Protein AF-A0A7S3FIP2-F1 (afdb_monomer)

Nearest PDB structures (foldseek):
  8gwr-assembly1_A  TM=8.593E-01  e=3.716E-02  Homo sapiens
  5u0k-assembly3_E  TM=8.088E-01  e=5.951E-02  Homo sapiens
  6r87-assembly1_R  TM=6.944E-01  e=3.280E-01  Saccharomyces cerevisiae
  8szl-assembly1_D  TM=7.279E-01  e=3.689E-01  Homo sapiens
  5h2a-assembly3_B  TM=5.276E-01  e=7.476E-01  Kluyveromyces lactis NRRL Y-1140

Sequence (120 aa):
LACEQVVRALLRAGADTRMRSSTWRSTVRGSDSGQTAAHWAAASGNTEALEVLLEADPYGLMLQDERQLTLSTVAANAGHGWLDNAMQRLRDEPVVCVRIERQLTLQKPIVVATEEEPHE

Secondary structure (DSSP, 8-state):
--HHHHHHHHHHTT--SSPBP--S-S-S-PPP---BHHHHHHHTT-HHHHHHHHHH-GGGGG-B-TTS-BHHHHHHHTT-THHHHHHHHHHHS---------------------------

Solvent-accessible surface area (backbone atoms only — not comparable to full-atom values): 7514 Å² total; per-residue (Å²): 130,62,66,44,60,56,55,54,52,43,47,75,73,65,55,70,69,78,51,53,43,80,69,67,80,96,76,62,102,60,83,58,47,34,40,27,61,52,35,53,22,32,43,69,62,38,58,59,50,30,51,57,48,37,74,76,38,62,68,61,64,75,42,56,27,66,76,67,42,35,33,43,56,43,7,40,75,59,71,35,52,65,52,46,53,51,52,49,49,63,70,69,48,87,82,74,91,75,88,85,85,83,90,80,88,84,84,78,85,81,80,77,79,76,80,79,78,87,80,132

Foldseek 3Di:
DPPLVVLVVCVVVVDDQQQFDQPDDDDDPDPGFRDGPLLVCLLVVPPSNNVSSCVSPVCLQVDHTPVRDGSCNSNVVSVNNVVVVVVVCVVVPDDDDDDDDDDDDDDDDDPDPDPDDDDD

Organism: NCBI:txid156174

Structure (mmCIF, N/CA/C/O backbone):
data_AF-A0A7S3FIP2-F1
#
_entry.id   AF-A0A7S3FIP2-F1
#
loop_
_atom_site.group_PDB
_atom_site.id
_atom_site.type_symbol
_atom_site.label_atom_id
_atom_site.label_alt_id
_atom_site.label_comp_id
_atom_site.label_asym_id
_atom_site.label_entity_id
_atom_site.label_seq_id
_atom_site.pdbx_PDB_ins_code
_atom_site.Cartn_x
_atom_site.Cartn_y
_atom_site.Cartn_z
_atom_site.occupancy
_atom_site.B_iso_or_equiv
_atom_site.auth_seq_id
_atom_site.auth_comp_id
_atom_site.auth_asym_id
_atom_site.auth_atom_id
_atom_site.pdbx_PDB_model_num
ATOM 1 N N . LEU A 1 1 ? -9.662 9.704 -15.950 1.00 54.75 1 LEU A N 1
ATOM 2 C CA . LEU A 1 1 ? -10.043 8.470 -15.227 1.00 54.75 1 LEU A CA 1
ATOM 3 C C . LEU A 1 1 ? -9.228 8.457 -13.949 1.00 54.75 1 LEU A C 1
ATOM 5 O O . LEU A 1 1 ? -8.010 8.524 -14.056 1.00 54.75 1 LEU A O 1
ATOM 9 N N . ALA A 1 2 ? -9.869 8.503 -12.781 1.00 80.25 2 ALA A N 1
ATOM 10 C CA . ALA A 1 2 ? -9.144 8.471 -11.510 1.00 80.25 2 ALA A CA 1
ATOM 11 C C . ALA A 1 2 ? -8.407 7.126 -11.377 1.00 80.25 2 ALA A C 1
ATOM 13 O O . ALA A 1 2 ? -8.973 6.092 -11.746 1.00 80.25 2 ALA A O 1
ATOM 14 N N . CYS A 1 3 ? -7.161 7.135 -10.888 1.00 82.06 3 CYS A N 1
ATOM 15 C CA . CYS A 1 3 ? -6.354 5.920 -10.694 1.00 82.06 3 CYS A CA 1
ATOM 16 C C . CYS A 1 3 ? -7.112 4.890 -9.842 1.00 82.06 3 CYS A C 1
ATOM 18 O O . CYS A 1 3 ? -7.144 3.704 -10.169 1.00 82.06 3 CYS A O 1
ATOM 20 N N . GLU A 1 4 ? -7.822 5.382 -8.828 1.00 89.56 4 GLU A N 1
ATOM 21 C CA . GLU A 1 4 ? -8.745 4.637 -7.974 1.00 89.56 4 GLU A CA 1
ATOM 22 C C . GLU A 1 4 ? -9.702 3.715 -8.757 1.00 89.56 4 GLU A C 1
ATOM 24 O O . GLU A 1 4 ? -9.822 2.525 -8.461 1.00 89.56 4 GLU A O 1
ATOM 29 N N . GLN A 1 5 ? -10.364 4.233 -9.798 1.00 90.31 5 GLN A N 1
ATOM 30 C CA . GLN A 1 5 ? -11.393 3.489 -10.535 1.00 90.31 5 GLN A CA 1
ATOM 31 C C . GLN A 1 5 ? -10.804 2.299 -11.293 1.00 90.31 5 GLN A C 1
ATOM 33 O O . GLN A 1 5 ? -11.433 1.244 -11.379 1.00 90.31 5 GLN A O 1
ATOM 38 N N . VAL A 1 6 ? -9.586 2.455 -11.814 1.00 90.75 6 VAL A N 1
ATOM 39 C CA . VAL A 1 6 ? -8.873 1.383 -12.516 1.00 90.75 6 VAL A CA 1
ATOM 40 C C . VAL A 1 6 ? -8.457 0.295 -11.530 1.00 90.75 6 VAL A C 1
ATOM 42 O O . VAL A 1 6 ? -8.705 -0.882 -11.788 1.00 90.75 6 VAL A O 1
ATOM 45 N N . VAL A 1 7 ? -7.898 0.673 -10.376 1.00 92.50 7 VAL A N 1
ATOM 46 C CA . VAL A 1 7 ? -7.509 -0.286 -9.330 1.00 92.50 7 VAL A CA 1
ATOM 47 C C . VAL A 1 7 ? -8.733 -1.061 -8.834 1.00 92.50 7 VAL A C 1
ATOM 49 O O . VAL A 1 7 ? -8.705 -2.290 -8.794 1.00 92.50 7 VAL A O 1
ATOM 52 N N . ARG A 1 8 ? -9.856 -0.381 -8.559 1.00 93.75 8 ARG A N 1
ATOM 53 C CA . ARG A 1 8 ? -11.112 -1.045 -8.166 1.00 93.75 8 ARG A CA 1
ATOM 54 C C . ARG A 1 8 ? -11.628 -2.004 -9.239 1.00 93.75 8 ARG A C 1
ATOM 56 O O . ARG A 1 8 ? -12.115 -3.083 -8.903 1.00 93.75 8 ARG A O 1
ATOM 63 N N . ALA A 1 9 ? -11.536 -1.635 -10.516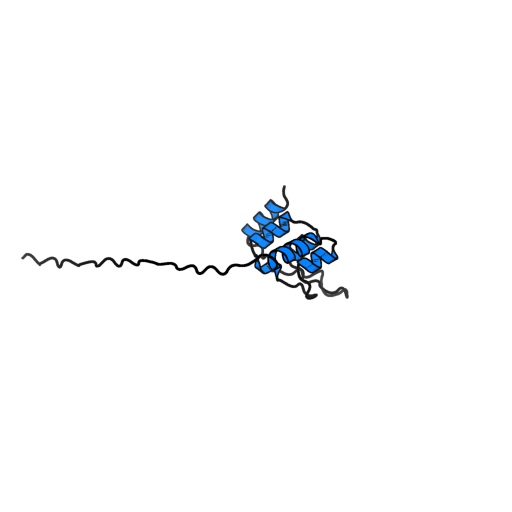 1.00 93.88 9 ALA A N 1
ATOM 64 C CA . ALA A 1 9 ? -11.952 -2.508 -11.611 1.00 93.88 9 ALA A CA 1
ATOM 65 C C . ALA A 1 9 ? -11.093 -3.782 -11.687 1.00 93.88 9 ALA A C 1
ATOM 67 O O . ALA A 1 9 ? -11.641 -4.872 -11.836 1.00 93.88 9 ALA A O 1
ATOM 68 N N . LEU A 1 10 ? -9.772 -3.663 -11.516 1.00 92.75 10 LEU A N 1
ATOM 69 C CA . LEU A 1 10 ? -8.853 -4.807 -11.510 1.00 92.75 10 LEU A CA 1
ATOM 70 C C . LEU A 1 10 ? -9.104 -5.745 -10.323 1.00 92.75 10 LEU A C 1
ATOM 72 O O . LEU A 1 10 ? -9.150 -6.960 -10.502 1.00 92.75 10 LEU A O 1
ATOM 76 N N . LEU A 1 11 ? -9.339 -5.198 -9.129 1.00 92.56 11 LEU A N 1
ATOM 77 C CA . LEU A 1 11 ? -9.668 -6.001 -7.948 1.00 92.56 11 LEU A CA 1
ATOM 78 C C . LEU A 1 11 ? -10.988 -6.761 -8.126 1.00 92.56 11 LEU A C 1
ATOM 80 O O . LEU A 1 11 ? -11.066 -7.945 -7.811 1.00 92.56 11 LEU A O 1
ATOM 84 N N . ARG A 1 12 ? -12.010 -6.126 -8.718 1.00 93.25 12 ARG A N 1
ATOM 85 C CA . ARG A 1 12 ? -13.276 -6.799 -9.068 1.00 93.25 12 ARG A CA 1
ATOM 86 C C . ARG A 1 12 ? -13.096 -7.913 -10.099 1.00 93.25 12 ARG A C 1
ATOM 88 O O . ARG A 1 12 ? -13.869 -8.864 -10.089 1.00 93.25 12 ARG A O 1
ATOM 95 N N . ALA A 1 13 ? -12.093 -7.805 -10.966 1.00 94.94 13 ALA A N 1
ATOM 96 C CA . ALA A 1 13 ? -11.736 -8.848 -11.922 1.00 94.94 13 ALA A CA 1
ATOM 97 C C . ALA A 1 13 ? -10.930 -10.005 -11.293 1.00 94.94 13 ALA A C 1
ATOM 99 O O . ALA A 1 13 ? -10.607 -10.961 -11.994 1.00 94.94 13 ALA A O 1
ATOM 100 N N . GLY A 1 14 ? -10.621 -9.944 -9.991 1.00 91.69 14 GLY A N 1
ATOM 101 C CA . GLY A 1 14 ? -9.892 -10.988 -9.269 1.00 91.69 14 GLY A CA 1
ATOM 102 C C . GLY A 1 14 ? -8.373 -10.809 -9.259 1.00 91.69 14 GLY A C 1
ATOM 103 O O . GLY A 1 14 ? -7.655 -11.790 -9.083 1.00 91.69 14 GLY A O 1
ATOM 104 N N . ALA A 1 15 ? -7.865 -9.589 -9.463 1.00 92.19 15 ALA A N 1
ATOM 105 C CA . ALA A 1 15 ? -6.440 -9.312 -9.300 1.00 92.19 15 ALA A CA 1
ATOM 106 C C . ALA A 1 15 ? -5.984 -9.568 -7.850 1.00 92.19 15 ALA A C 1
ATOM 108 O O . ALA A 1 15 ? -6.605 -9.084 -6.904 1.00 92.19 15 ALA A O 1
ATOM 109 N N . ASP A 1 16 ? -4.882 -10.302 -7.685 1.00 90.75 16 ASP A N 1
ATOM 110 C CA . ASP A 1 16 ? -4.302 -10.617 -6.375 1.00 90.75 16 ASP A CA 1
ATOM 111 C C . ASP A 1 16 ? -3.442 -9.451 -5.855 1.00 90.75 16 ASP A C 1
ATOM 113 O O . ASP A 1 16 ? -2.473 -9.033 -6.492 1.00 90.75 16 ASP A O 1
ATOM 117 N N . THR A 1 17 ? -3.787 -8.933 -4.674 1.00 89.81 17 THR A N 1
ATOM 118 C CA . THR A 1 17 ? -3.086 -7.832 -3.993 1.00 89.81 17 THR A CA 1
ATOM 119 C C . THR A 1 17 ? -1.749 -8.247 -3.387 1.00 89.81 17 THR A C 1
ATOM 121 O O . THR A 1 17 ? -0.868 -7.402 -3.199 1.00 89.81 17 THR A O 1
ATOM 124 N N . ARG A 1 18 ? -1.580 -9.534 -3.064 1.00 89.88 18 ARG A N 1
ATOM 125 C CA . ARG A 1 18 ? -0.391 -10.068 -2.384 1.00 89.88 18 ARG A CA 1
ATOM 126 C C . ARG A 1 18 ? 0.691 -10.536 -3.343 1.00 89.88 18 ARG A C 1
ATOM 128 O O . ARG A 1 18 ? 1.799 -10.844 -2.901 1.00 89.88 18 ARG A O 1
ATOM 135 N N . MET A 1 19 ? 0.393 -10.582 -4.638 1.00 89.69 19 MET A N 1
ATOM 136 C CA . MET A 1 19 ? 1.354 -11.003 -5.644 1.00 89.69 19 MET A CA 1
ATOM 137 C C . MET A 1 19 ? 2.577 -10.079 -5.638 1.00 89.69 19 MET A C 1
ATOM 139 O O . MET A 1 19 ? 2.464 -8.850 -5.666 1.00 89.69 19 MET A O 1
ATOM 143 N N . ARG A 1 20 ? 3.763 -10.688 -5.581 1.00 87.50 20 ARG A N 1
ATOM 144 C CA . ARG A 1 20 ? 5.039 -9.975 -5.604 1.00 87.50 20 ARG A CA 1
ATOM 145 C C . ARG A 1 20 ? 5.523 -9.824 -7.035 1.00 87.50 20 ARG A C 1
ATOM 147 O O . ARG A 1 20 ? 5.451 -10.755 -7.834 1.00 87.50 20 ARG A O 1
ATOM 154 N N . SER A 1 21 ? 6.031 -8.640 -7.347 1.00 83.50 21 SER A N 1
ATOM 155 C CA . SER A 1 21 ? 6.717 -8.399 -8.607 1.00 83.50 21 SER A CA 1
ATOM 156 C C . SER A 1 21 ? 7.997 -9.229 -8.667 1.00 83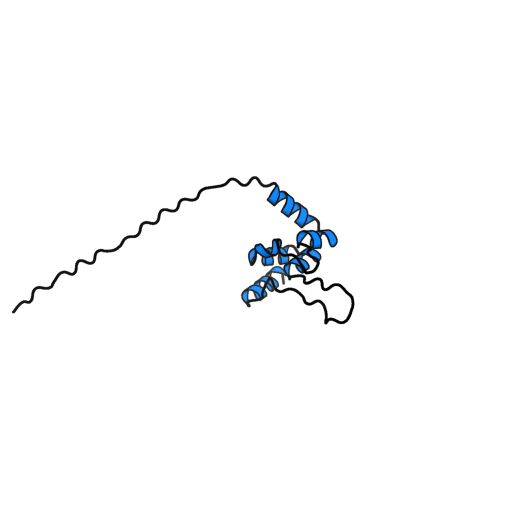.50 21 SER A C 1
ATOM 158 O O . SER A 1 21 ? 8.838 -9.163 -7.776 1.00 83.50 21 SER A O 1
ATOM 160 N N . SER A 1 22 ? 8.154 -9.993 -9.744 1.00 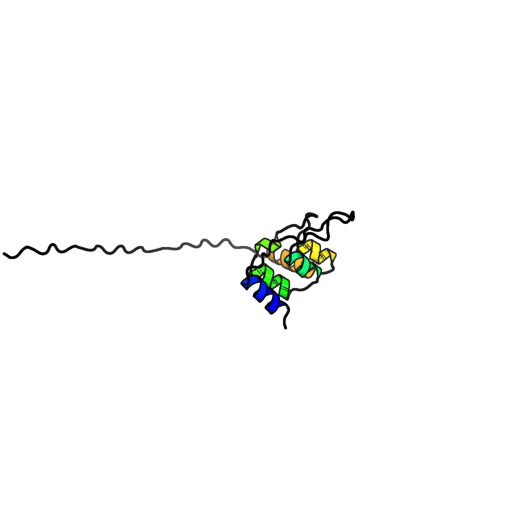71.44 22 SER A N 1
ATOM 161 C CA . SER A 1 22 ? 9.448 -10.524 -10.158 1.00 71.44 22 SER A CA 1
ATOM 162 C C . SER A 1 22 ? 10.107 -9.459 -11.032 1.00 71.44 22 SER A C 1
ATOM 164 O O . SER A 1 22 ? 9.789 -9.338 -12.221 1.00 71.44 22 SER A O 1
ATOM 166 N N . THR A 1 23 ? 10.949 -8.608 -10.456 1.00 56.66 23 THR A N 1
ATOM 167 C CA . THR A 1 23 ? 11.607 -7.536 -11.208 1.00 56.66 23 THR A CA 1
ATOM 168 C C . THR A 1 23 ? 12.657 -8.116 -12.161 1.00 56.66 23 THR A C 1
ATOM 170 O O . THR A 1 23 ? 13.812 -8.269 -11.813 1.00 56.66 23 THR A O 1
ATOM 173 N N . TRP A 1 24 ? 12.242 -8.400 -13.401 1.00 46.56 24 TRP A N 1
ATOM 174 C CA . TRP A 1 24 ? 13.095 -8.585 -14.584 1.00 46.56 24 TRP A CA 1
ATOM 175 C C . TRP A 1 24 ? 14.123 -9.737 -14.526 1.00 46.56 24 TRP A C 1
ATOM 177 O O . TRP A 1 24 ? 15.316 -9.529 -14.343 1.00 46.56 24 TRP A O 1
ATOM 187 N N . ARG A 1 25 ? 13.659 -10.966 -14.799 1.00 42.91 25 ARG A N 1
ATOM 188 C CA . ARG A 1 25 ? 14.438 -12.105 -15.339 1.00 42.91 25 ARG A CA 1
ATOM 189 C C . ARG A 1 25 ? 15.914 -12.172 -14.881 1.00 42.91 25 ARG A C 1
ATOM 191 O O . ARG A 1 25 ? 16.796 -11.887 -15.676 1.00 42.91 25 ARG A O 1
ATOM 198 N N . SER A 1 26 ? 16.165 -12.621 -13.649 1.00 50.69 26 SER A N 1
A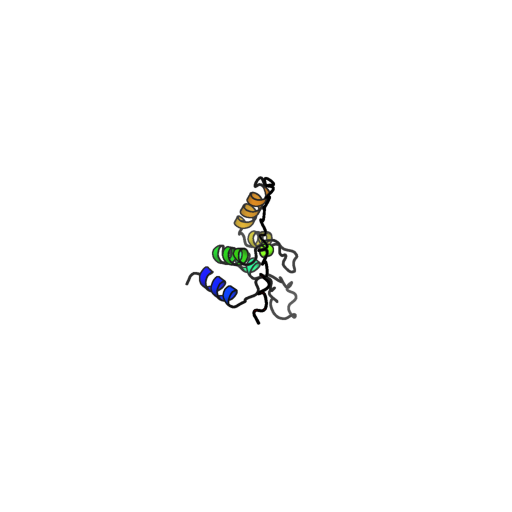TOM 199 C CA . SER A 1 26 ? 17.279 -13.484 -13.179 1.00 50.69 26 SER A CA 1
ATOM 200 C C . SER A 1 26 ? 18.758 -13.201 -13.560 1.00 50.69 26 SER A C 1
ATOM 202 O O . SER A 1 26 ? 19.622 -13.931 -13.076 1.00 50.69 26 SER A O 1
ATOM 204 N N . THR A 1 27 ? 19.123 -12.230 -14.404 1.00 45.62 27 THR A N 1
ATOM 205 C CA . THR A 1 27 ? 20.484 -12.165 -14.993 1.00 45.62 27 THR A CA 1
ATOM 206 C C . THR A 1 27 ? 21.243 -10.856 -14.796 1.00 45.62 27 THR A C 1
ATOM 208 O O . THR A 1 27 ? 22.380 -10.749 -15.248 1.00 45.62 27 THR A O 1
ATOM 211 N N . VAL A 1 28 ? 20.695 -9.877 -14.079 1.00 48.50 28 VAL A N 1
ATOM 212 C CA . VAL A 1 28 ? 21.475 -8.727 -13.598 1.00 48.50 28 VAL A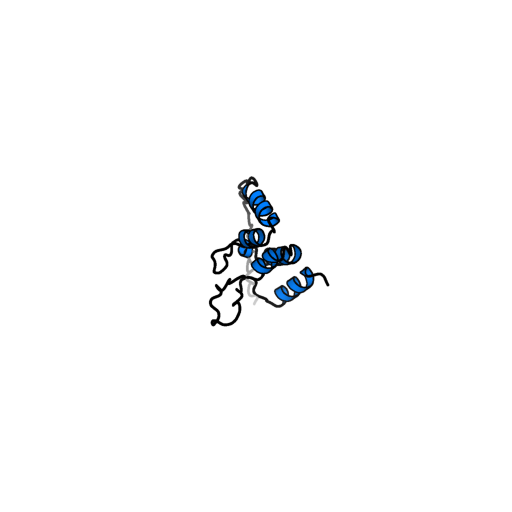 CA 1
ATOM 213 C C . VAL A 1 28 ? 21.528 -8.838 -12.084 1.00 48.50 28 VAL A C 1
ATOM 215 O O . VAL A 1 28 ? 20.500 -9.061 -11.462 1.00 48.50 28 VAL A O 1
ATOM 218 N N . ARG A 1 29 ? 22.716 -8.708 -11.482 1.00 47.69 29 ARG A N 1
ATOM 219 C CA . ARG A 1 29 ? 22.932 -8.617 -10.024 1.00 47.69 29 ARG A CA 1
ATOM 220 C C . ARG A 1 29 ? 22.303 -7.332 -9.441 1.00 47.69 29 ARG A C 1
ATOM 222 O O . ARG A 1 29 ? 22.996 -6.530 -8.826 1.00 47.69 29 ARG A O 1
ATOM 229 N N . GLY A 1 30 ? 21.019 -7.096 -9.683 1.00 52.47 30 GLY A N 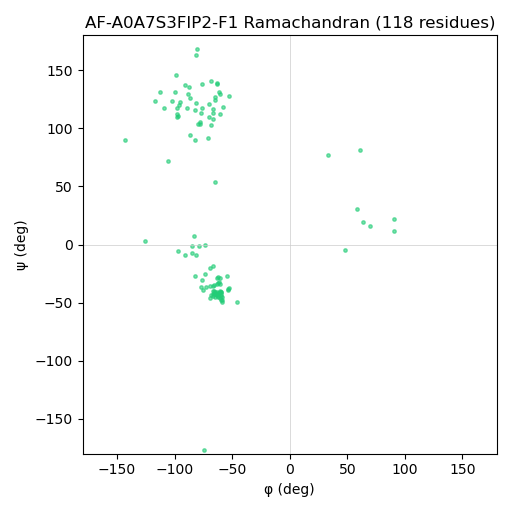1
ATOM 230 C CA . GLY A 1 30 ? 20.178 -6.184 -8.923 1.00 52.47 30 GLY A CA 1
ATOM 231 C C . GLY A 1 30 ? 19.378 -7.040 -7.953 1.00 52.47 30 GLY A C 1
ATOM 232 O O . GLY A 1 30 ? 18.864 -8.079 -8.348 1.00 52.47 30 GLY A O 1
ATOM 233 N N . SER A 1 31 ? 19.339 -6.667 -6.679 1.00 56.69 31 SER A N 1
ATOM 234 C CA . SER A 1 31 ? 18.504 -7.357 -5.695 1.00 56.69 31 SER A CA 1
ATOM 235 C C . SER A 1 31 ? 17.049 -7.298 -6.154 1.00 56.69 31 SER A C 1
ATOM 237 O O . SER A 1 31 ? 16.512 -6.191 -6.262 1.00 56.69 31 SER A O 1
ATOM 239 N N . ASP A 1 32 ? 16.432 -8.451 -6.410 1.00 67.19 32 ASP A N 1
ATOM 240 C CA . ASP A 1 32 ? 14.988 -8.531 -6.606 1.00 67.19 32 ASP A CA 1
ATOM 241 C C . ASP A 1 32 ? 14.298 -7.864 -5.409 1.00 67.19 32 ASP A C 1
ATOM 243 O O . ASP A 1 32 ? 14.655 -8.096 -4.249 1.00 67.19 32 ASP A O 1
ATOM 247 N N . SER A 1 33 ? 13.393 -6.921 -5.686 1.00 77.88 33 SER A N 1
ATOM 248 C CA . SER A 1 33 ? 12.708 -6.205 -4.609 1.00 77.88 33 SER A CA 1
ATOM 249 C C . SER A 1 33 ? 11.532 -7.011 -4.071 1.00 77.88 33 SER A C 1
ATOM 251 O O . SER A 1 33 ? 11.187 -6.854 -2.906 1.00 77.88 33 SER A O 1
ATOM 253 N N . GLY A 1 34 ? 10.914 -7.881 -4.879 1.00 87.44 34 GLY A N 1
ATOM 254 C CA . GLY A 1 34 ? 9.759 -8.680 -4.466 1.00 87.44 34 GLY A CA 1
ATOM 255 C C . GLY A 1 34 ? 8.577 -7.831 -3.993 1.00 87.44 34 GLY A C 1
ATOM 256 O O . GLY A 1 34 ? 7.830 -8.234 -3.102 1.00 87.44 34 GLY A O 1
ATOM 257 N N . GLN A 1 35 ? 8.425 -6.623 -4.536 1.00 91.25 35 GLN A N 1
ATOM 258 C CA . GLN A 1 35 ? 7.435 -5.654 -4.071 1.00 91.25 35 GLN A CA 1
ATOM 259 C C . GLN A 1 35 ? 6.022 -6.012 -4.531 1.00 91.25 35 GLN A C 1
ATOM 261 O O . GLN A 1 35 ? 5.823 -6.393 -5.686 1.00 91.25 35 GLN A O 1
ATOM 266 N N . THR A 1 36 ? 5.039 -5.863 -3.642 1.00 93.19 36 THR A N 1
ATOM 267 C CA . THR A 1 36 ? 3.605 -5.985 -3.971 1.00 93.19 36 THR A CA 1
ATOM 268 C C . THR A 1 36 ? 3.064 -4.702 -4.604 1.00 93.19 36 THR A C 1
ATOM 270 O O . THR A 1 36 ? 3.707 -3.653 -4.542 1.00 93.19 36 THR A O 1
ATOM 273 N N . ALA A 1 37 ? 1.850 -4.742 -5.163 1.00 93.31 37 ALA A N 1
ATOM 274 C CA . ALA A 1 37 ? 1.187 -3.550 -5.709 1.00 93.31 37 ALA A CA 1
ATOM 275 C C . ALA A 1 37 ? 1.122 -2.389 -4.697 1.00 93.31 37 ALA A C 1
ATOM 277 O O . ALA A 1 37 ? 1.328 -1.230 -5.055 1.00 93.31 37 ALA A O 1
ATOM 278 N N . ALA A 1 38 ? 0.910 -2.707 -3.419 1.00 94.19 38 ALA A N 1
ATOM 279 C CA . ALA A 1 38 ? 0.829 -1.721 -2.351 1.00 94.19 38 ALA A CA 1
ATOM 280 C C . ALA A 1 38 ? 2.196 -1.053 -2.066 1.00 94.19 38 ALA A C 1
ATOM 282 O O . ALA A 1 38 ? 2.249 0.156 -1.849 1.00 94.19 38 ALA A O 1
ATOM 283 N N . HIS A 1 39 ? 3.312 -1.791 -2.166 1.00 93.69 39 HIS A N 1
ATOM 284 C CA . HIS A 1 39 ? 4.660 -1.205 -2.081 1.00 93.69 39 HIS A CA 1
ATOM 285 C C . HIS A 1 39 ? 4.913 -0.198 -3.208 1.00 93.69 39 HIS A C 1
ATOM 287 O O . HIS A 1 39 ? 5.448 0.878 -2.955 1.00 93.69 39 HIS A O 1
ATOM 293 N N . TRP A 1 40 ? 4.494 -0.517 -4.436 1.00 93.06 40 TRP A N 1
ATOM 294 C CA . TRP A 1 40 ? 4.631 0.388 -5.580 1.00 93.06 40 TRP A CA 1
ATOM 295 C C . TRP A 1 40 ? 3.770 1.646 -5.430 1.00 93.06 40 TRP A C 1
ATOM 297 O O . TRP A 1 40 ? 4.251 2.752 -5.681 1.00 93.06 40 TRP A O 1
ATOM 307 N N . ALA A 1 41 ? 2.528 1.502 -4.957 1.00 94.19 41 ALA A N 1
ATOM 308 C CA . ALA A 1 41 ? 1.667 2.642 -4.654 1.00 94.19 41 ALA A CA 1
ATOM 309 C C . ALA A 1 41 ? 2.320 3.566 -3.609 1.00 94.19 41 ALA A C 1
ATOM 311 O O . ALA A 1 41 ? 2.416 4.773 -3.831 1.00 94.19 41 ALA A O 1
ATOM 312 N N . ALA A 1 42 ? 2.878 2.992 -2.541 1.00 94.19 42 ALA A N 1
ATOM 313 C CA . ALA A 1 42 ? 3.576 3.724 -1.487 1.00 94.19 42 ALA A CA 1
ATOM 314 C C . ALA A 1 42 ? 4.855 4.423 -1.977 1.00 94.19 42 ALA A C 1
ATOM 316 O O . ALA A 1 42 ? 5.063 5.601 -1.691 1.00 94.19 42 ALA A O 1
ATOM 317 N N . ALA A 1 43 ? 5.681 3.721 -2.761 1.00 93.06 43 ALA A N 1
ATOM 318 C CA . ALA A 1 43 ? 6.900 4.261 -3.364 1.00 93.06 43 ALA A CA 1
ATOM 319 C C . ALA A 1 43 ? 6.616 5.425 -4.326 1.00 93.06 43 ALA A C 1
ATOM 321 O O . ALA A 1 43 ? 7.433 6.327 -4.453 1.00 93.06 43 ALA A O 1
ATOM 322 N N . SER A 1 44 ? 5.466 5.398 -5.005 1.00 91.88 44 SER A N 1
ATOM 323 C CA . SER A 1 44 ? 5.032 6.463 -5.919 1.00 91.88 44 SER A CA 1
ATOM 324 C C . SER A 1 44 ? 4.306 7.625 -5.230 1.00 91.88 44 SER A C 1
ATOM 326 O O . SER A 1 44 ? 3.967 8.606 -5.890 1.00 91.88 44 SER A O 1
ATOM 328 N N . GLY A 1 45 ? 4.008 7.501 -3.932 1.00 91.94 45 GLY A N 1
ATOM 329 C CA . GLY A 1 45 ? 3.215 8.483 -3.193 1.00 91.94 45 GLY A CA 1
ATOM 330 C C . GLY A 1 45 ? 1.738 8.525 -3.601 1.00 91.94 45 GLY A C 1
ATOM 331 O O . GLY A 1 45 ? 1.046 9.485 -3.272 1.00 91.94 45 GLY A O 1
ATOM 332 N N . ASN A 1 46 ? 1.240 7.508 -4.310 1.00 93.31 46 ASN A N 1
ATOM 333 C CA . ASN A 1 46 ? -0.141 7.451 -4.776 1.00 93.31 46 ASN A CA 1
ATOM 334 C C . ASN A 1 46 ? -1.065 6.945 -3.660 1.00 93.31 46 ASN A C 1
ATOM 336 O O . ASN A 1 46 ? -1.285 5.740 -3.508 1.00 93.31 46 ASN A O 1
ATOM 340 N N . THR A 1 47 ? -1.585 7.885 -2.871 1.00 92.69 47 THR A N 1
ATOM 341 C CA . THR A 1 47 ? -2.449 7.599 -1.719 1.00 92.69 47 THR A CA 1
ATOM 342 C C . THR A 1 47 ? -3.769 6.965 -2.142 1.00 92.69 47 THR A C 1
ATOM 344 O O . THR A 1 47 ? -4.164 5.978 -1.537 1.00 92.69 47 THR A O 1
ATOM 347 N N . GLU A 1 48 ? -4.393 7.436 -3.228 1.00 93.44 48 GLU A N 1
ATOM 348 C CA . GLU A 1 48 ? -5.666 6.894 -3.732 1.00 93.44 48 GLU A CA 1
ATOM 349 C C . GLU A 1 48 ? -5.552 5.404 -4.074 1.00 93.44 48 GLU A C 1
ATOM 351 O O . GLU A 1 48 ? -6.379 4.587 -3.672 1.00 93.44 48 GLU A O 1
ATOM 356 N N . ALA A 1 49 ? -4.505 5.021 -4.811 1.00 93.62 49 ALA A N 1
ATOM 357 C CA . ALA A 1 49 ? -4.285 3.621 -5.157 1.00 93.62 49 ALA A CA 1
ATOM 358 C C . ALA A 1 49 ? -3.972 2.777 -3.915 1.00 93.62 49 ALA A C 1
ATOM 360 O O . ALA A 1 49 ? -4.447 1.646 -3.804 1.00 93.62 49 ALA A O 1
ATOM 361 N N . LEU A 1 50 ? -3.182 3.317 -2.984 1.00 93.62 50 LEU A N 1
ATOM 362 C CA . LEU A 1 50 ? -2.815 2.616 -1.760 1.00 93.62 50 LEU A CA 1
ATOM 363 C C . LEU A 1 50 ? -4.024 2.393 -0.840 1.00 93.62 50 LEU A C 1
ATOM 365 O O . LEU A 1 50 ? -4.189 1.289 -0.329 1.00 93.62 50 LEU A O 1
ATOM 369 N N . GLU A 1 51 ? -4.892 3.390 -0.680 1.00 92.81 51 GLU A N 1
ATOM 370 C CA . GLU A 1 51 ? -6.133 3.287 0.093 1.00 92.81 51 GLU A CA 1
ATOM 371 C C . GLU A 1 51 ? -7.036 2.184 -0.459 1.00 92.81 51 GLU A C 1
ATOM 373 O O . GLU A 1 51 ? -7.421 1.286 0.282 1.00 92.81 51 GLU A O 1
ATOM 378 N N . VAL A 1 52 ? -7.283 2.163 -1.772 1.00 94.94 52 VAL A N 1
ATOM 379 C CA . VAL A 1 52 ? -8.101 1.115 -2.408 1.00 94.94 52 VAL A CA 1
ATOM 380 C C . VAL A 1 52 ? -7.509 -0.282 -2.209 1.00 94.94 52 VAL A C 1
ATOM 382 O O . VAL A 1 52 ? -8.242 -1.245 -1.978 1.00 94.94 52 VAL A O 1
ATOM 385 N N . LEU A 1 53 ? -6.185 -0.415 -2.321 1.00 94.00 53 LEU A N 1
ATOM 386 C CA . LEU A 1 53 ? -5.507 -1.697 -2.127 1.00 94.00 53 LEU A CA 1
ATOM 387 C C . LEU A 1 53 ? -5.616 -2.176 -0.672 1.00 94.00 53 LEU A C 1
ATOM 389 O O . LEU A 1 53 ? -5.841 -3.363 -0.446 1.00 94.00 53 LEU A O 1
ATOM 393 N N . LEU A 1 54 ?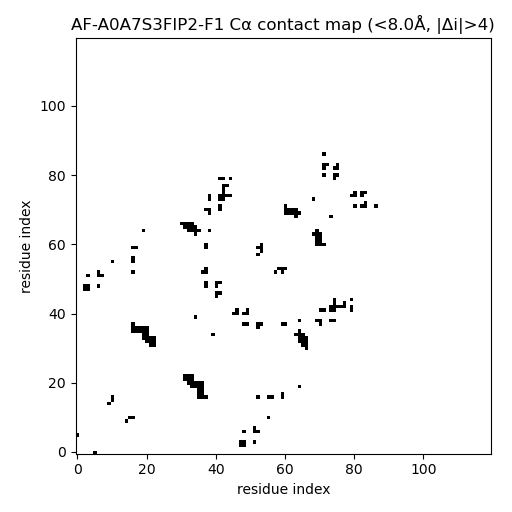 -5.496 -1.268 0.299 1.00 91.94 54 LEU A N 1
ATOM 394 C CA . LEU A 1 54 ? -5.611 -1.582 1.726 1.00 91.94 54 LEU A CA 1
ATOM 395 C C . LEU A 1 54 ? -7.062 -1.798 2.178 1.00 91.94 54 LEU A C 1
ATOM 397 O O . LEU A 1 54 ? -7.293 -2.607 3.071 1.00 91.94 54 LEU A O 1
ATOM 401 N N . GLU A 1 55 ? -8.041 -1.139 1.555 1.00 92.88 55 GLU A N 1
ATOM 402 C CA . GLU A 1 55 ? -9.469 -1.432 1.748 1.00 92.88 55 GLU A CA 1
ATOM 403 C C . GLU A 1 55 ? -9.795 -2.877 1.351 1.00 92.88 55 GLU A C 1
ATOM 405 O O . GLU A 1 55 ? -10.573 -3.551 2.026 1.00 92.88 55 GLU A O 1
ATOM 410 N N . ALA A 1 56 ? -9.205 -3.354 0.252 1.00 92.38 56 ALA A N 1
ATOM 411 C CA . ALA A 1 56 ? -9.407 -4.715 -0.230 1.00 92.38 56 ALA A CA 1
ATOM 412 C C . ALA A 1 56 ? -8.612 -5.755 0.574 1.00 92.38 56 ALA A C 1
ATOM 414 O O . ALA A 1 56 ? -9.105 -6.861 0.798 1.00 92.38 56 ALA A O 1
ATOM 415 N N . ASP A 1 57 ? -7.397 -5.414 1.011 1.00 91.44 57 ASP A N 1
ATOM 416 C CA . ASP A 1 57 ? -6.549 -6.291 1.818 1.00 91.44 57 ASP A CA 1
ATOM 417 C C . ASP A 1 57 ? -5.754 -5.514 2.887 1.00 91.44 57 ASP A C 1
ATOM 419 O O . ASP A 1 57 ? -4.602 -5.122 2.657 1.00 91.44 57 ASP A O 1
ATOM 423 N N . PRO A 1 58 ? -6.318 -5.348 4.099 1.00 89.38 58 PRO A N 1
ATOM 424 C CA . PRO A 1 58 ? -5.675 -4.597 5.179 1.00 89.38 58 PRO A CA 1
ATOM 425 C C . PRO A 1 58 ? -4.330 -5.182 5.623 1.00 89.38 58 PRO A C 1
ATOM 427 O O . PRO A 1 58 ? -3.434 -4.459 6.059 1.00 89.38 58 PRO A O 1
ATOM 430 N N . TYR A 1 59 ? -4.149 -6.500 5.487 1.00 87.50 59 TYR A N 1
ATOM 431 C CA . TYR A 1 59 ? -2.897 -7.170 5.847 1.00 87.50 59 TYR A CA 1
ATOM 432 C C . TYR A 1 59 ? -1.732 -6.768 4.938 1.00 87.50 59 TYR A C 1
ATOM 434 O O . TYR A 1 59 ? -0.577 -6.939 5.333 1.00 87.50 59 TYR A O 1
ATOM 442 N N . GLY A 1 60 ? -2.014 -6.214 3.752 1.00 87.31 60 GLY A N 1
ATOM 443 C CA . GLY A 1 60 ? -1.008 -5.687 2.834 1.00 87.31 60 GLY A CA 1
ATOM 444 C C . GLY A 1 60 ? -0.087 -4.650 3.481 1.00 87.31 60 GLY A C 1
ATOM 445 O O . GLY A 1 60 ? 1.080 -4.556 3.109 1.00 87.31 60 GLY A O 1
ATOM 446 N N . LEU A 1 61 ? -0.575 -3.945 4.508 1.00 88.69 61 LEU A N 1
ATOM 447 C CA . LEU A 1 61 ? 0.183 -2.961 5.280 1.00 88.69 61 LEU A CA 1
ATOM 448 C C . LEU A 1 61 ? 1.387 -3.569 6.019 1.00 88.69 61 LEU A C 1
ATOM 450 O O . LEU A 1 61 ? 2.404 -2.900 6.192 1.00 88.69 61 LEU A O 1
ATOM 454 N N . MET A 1 62 ? 1.269 -4.825 6.462 1.00 88.62 62 MET A N 1
ATOM 455 C CA . MET A 1 62 ? 2.278 -5.529 7.269 1.00 88.62 62 MET A CA 1
ATOM 456 C C . MET A 1 62 ? 3.201 -6.421 6.435 1.00 88.62 62 MET A C 1
ATOM 458 O O . MET A 1 62 ? 4.137 -7.013 6.972 1.00 88.62 62 MET A O 1
ATOM 462 N N . LEU A 1 63 ? 2.939 -6.557 5.133 1.00 90.81 63 LEU A N 1
ATOM 463 C CA . LEU A 1 63 ? 3.775 -7.371 4.265 1.00 90.81 63 LEU A CA 1
ATOM 464 C C . LEU A 1 63 ? 5.148 -6.730 4.099 1.00 90.81 63 LEU A C 1
ATOM 466 O O . LEU A 1 63 ? 5.281 -5.517 3.941 1.00 90.81 63 LEU A O 1
ATOM 470 N N . GLN A 1 64 ? 6.157 -7.589 4.086 1.00 91.25 64 GLN A N 1
ATOM 471 C CA . GLN A 1 64 ? 7.510 -7.223 3.712 1.00 91.25 64 GLN A CA 1
ATOM 472 C C . GLN A 1 64 ? 7.777 -7.623 2.265 1.00 91.25 64 GLN A C 1
ATOM 474 O O . GLN A 1 64 ? 7.268 -8.645 1.788 1.00 91.25 64 GLN A O 1
ATOM 479 N N . ASP A 1 65 ? 8.572 -6.818 1.575 1.00 90.25 65 ASP A N 1
ATOM 480 C CA . ASP A 1 65 ? 9.165 -7.166 0.290 1.00 90.25 65 ASP A CA 1
ATOM 481 C C . ASP A 1 65 ? 10.326 -8.179 0.479 1.00 90.25 65 ASP A C 1
ATOM 483 O O . ASP A 1 65 ? 10.579 -8.670 1.585 1.00 90.25 65 ASP A O 1
ATOM 487 N N . GLU A 1 66 ? 11.032 -8.563 -0.585 1.00 87.44 66 GLU A N 1
ATOM 488 C CA . GLU A 1 66 ? 12.142 -9.532 -0.482 1.00 87.44 66 GLU A CA 1
ATOM 489 C C . GLU A 1 66 ? 13.367 -8.978 0.252 1.00 87.44 66 GLU A C 1
ATOM 491 O O . GLU A 1 66 ? 14.152 -9.738 0.823 1.00 87.44 66 GLU A O 1
ATOM 496 N N . ARG A 1 67 ? 13.483 -7.652 0.334 1.00 86.62 67 ARG A N 1
ATOM 497 C CA . ARG A 1 67 ? 14.509 -6.948 1.109 1.00 86.62 67 ARG A CA 1
ATOM 498 C C . ARG A 1 67 ? 14.125 -6.816 2.585 1.00 86.62 67 ARG A C 1
ATOM 500 O O . ARG A 1 67 ? 14.840 -6.145 3.327 1.00 86.62 67 ARG A O 1
ATOM 507 N N . GLN A 1 68 ? 13.029 -7.451 3.013 1.00 90.06 68 GLN A N 1
ATOM 508 C CA . GLN A 1 68 ? 12.450 -7.345 4.356 1.00 90.06 68 GLN A CA 1
ATOM 509 C C . GLN A 1 68 ? 11.958 -5.930 4.699 1.00 90.06 68 GLN A C 1
ATOM 511 O O . GLN A 1 68 ? 11.784 -5.590 5.872 1.00 90.06 68 GLN A O 1
ATOM 516 N N . LEU A 1 69 ? 11.726 -5.094 3.685 1.00 90.88 69 LEU A N 1
ATOM 517 C CA . LEU A 1 69 ? 11.230 -3.740 3.873 1.00 90.88 69 LEU A CA 1
ATOM 518 C C . LEU A 1 69 ? 9.711 -3.748 3.908 1.00 90.88 69 LEU A C 1
ATOM 520 O O . LEU A 1 69 ? 9.062 -4.392 3.089 1.00 90.88 69 LEU A O 1
ATOM 524 N N . THR A 1 70 ? 9.149 -3.020 4.866 1.00 92.25 70 THR A N 1
ATOM 525 C CA . THR A 1 70 ? 7.708 -2.793 4.938 1.00 92.25 70 THR A CA 1
ATOM 526 C C . THR A 1 70 ? 7.300 -1.670 3.996 1.00 92.25 70 THR A C 1
ATOM 528 O O . THR A 1 70 ? 8.101 -0.813 3.606 1.00 92.25 70 THR A O 1
ATOM 531 N N . LEU A 1 71 ? 6.004 -1.610 3.721 1.00 91.88 71 LEU A N 1
ATOM 532 C CA . LEU A 1 71 ? 5.388 -0.579 2.901 1.00 91.88 71 LEU A CA 1
ATOM 533 C C . LEU A 1 71 ? 5.712 0.851 3.383 1.00 91.88 71 LEU A C 1
ATOM 535 O O . LEU A 1 71 ? 6.004 1.723 2.564 1.00 91.88 71 LEU A O 1
ATOM 539 N N . SER A 1 72 ? 5.760 1.076 4.703 1.00 92.12 72 SER A N 1
ATOM 540 C CA . SER A 1 72 ? 6.109 2.381 5.284 1.00 92.12 72 SER A CA 1
ATOM 541 C C . SER A 1 72 ? 7.572 2.762 5.045 1.00 92.12 72 SER A C 1
ATOM 543 O O . SER A 1 72 ? 7.853 3.870 4.592 1.00 92.12 72 SER A 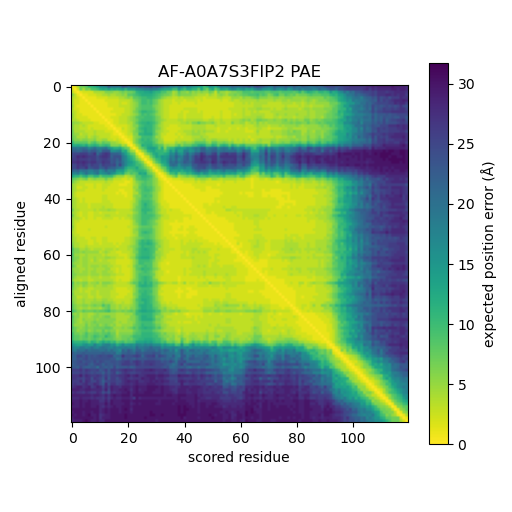O 1
ATOM 545 N N . THR A 1 73 ? 8.501 1.814 5.214 1.00 92.19 73 THR A N 1
ATOM 546 C CA . THR A 1 73 ? 9.929 2.054 4.956 1.00 92.19 73 THR A CA 1
ATOM 547 C C . THR A 1 73 ? 10.216 2.314 3.478 1.00 92.19 73 THR A C 1
ATOM 549 O O . THR A 1 73 ? 11.064 3.141 3.149 1.00 92.19 73 THR A O 1
ATOM 552 N N . VAL A 1 74 ? 9.492 1.655 2.568 1.00 92.81 74 VAL A N 1
ATOM 553 C CA . VAL A 1 74 ? 9.602 1.907 1.126 1.00 92.81 74 VAL A CA 1
ATOM 554 C C . VAL A 1 74 ? 9.103 3.311 0.778 1.00 92.81 74 VAL A C 1
ATOM 556 O O . VAL A 1 74 ? 9.791 4.023 0.048 1.00 92.81 74 VAL A O 1
ATOM 559 N N . ALA A 1 75 ? 7.968 3.737 1.341 1.00 94.69 75 ALA A N 1
ATOM 560 C CA . ALA A 1 75 ? 7.469 5.102 1.183 1.00 94.69 75 ALA A CA 1
ATOM 561 C C . ALA A 1 75 ? 8.482 6.131 1.710 1.00 94.69 75 ALA A C 1
ATOM 563 O O . ALA A 1 75 ? 8.838 7.068 1.000 1.00 94.69 75 ALA A O 1
ATOM 564 N N . ALA A 1 76 ? 9.018 5.922 2.915 1.00 94.06 76 ALA A N 1
ATOM 565 C CA . ALA A 1 76 ? 10.013 6.802 3.521 1.00 94.06 76 ALA A CA 1
ATOM 566 C C . ALA A 1 76 ? 11.294 6.912 2.674 1.00 94.06 76 ALA A C 1
ATOM 568 O O . ALA A 1 76 ? 11.765 8.020 2.423 1.00 94.06 76 ALA A O 1
ATOM 569 N N . ASN A 1 77 ? 11.809 5.789 2.157 1.00 92.31 77 ASN A N 1
ATOM 570 C CA . ASN A 1 77 ? 12.970 5.765 1.259 1.00 92.31 77 ASN A CA 1
ATOM 571 C C . ASN A 1 77 ? 12.727 6.524 -0.056 1.00 92.31 77 ASN A C 1
ATOM 573 O O . ASN A 1 77 ? 13.675 7.040 -0.646 1.00 92.31 77 ASN A O 1
ATOM 577 N N . ALA A 1 78 ? 11.474 6.603 -0.510 1.00 90.69 78 ALA A N 1
ATOM 578 C CA . ALA A 1 78 ? 11.067 7.395 -1.668 1.00 90.69 78 ALA A CA 1
ATOM 579 C C . ALA A 1 78 ? 10.786 8.878 -1.333 1.00 90.69 78 ALA A C 1
ATOM 581 O O . ALA A 1 78 ? 10.470 9.661 -2.224 1.00 90.69 78 ALA A O 1
ATOM 582 N N . GLY A 1 79 ? 10.910 9.287 -0.064 1.00 92.44 79 GLY A N 1
ATOM 583 C CA . GLY A 1 79 ? 10.630 10.650 0.403 1.00 92.44 79 GLY A CA 1
ATOM 584 C C . GLY A 1 79 ? 9.185 10.880 0.863 1.00 92.44 79 GLY A C 1
ATOM 585 O O . GLY A 1 79 ? 8.778 12.017 1.098 1.00 92.44 79 GLY A O 1
ATOM 586 N N . HIS A 1 80 ? 8.398 9.818 1.024 1.00 91.12 80 HIS A N 1
ATOM 587 C CA . HIS A 1 80 ? 6.986 9.858 1.399 1.00 91.12 80 HIS A CA 1
ATOM 588 C C . HIS A 1 80 ? 6.762 9.429 2.860 1.00 91.12 80 HIS A C 1
ATOM 590 O O . HIS A 1 80 ? 6.203 8.374 3.145 1.00 91.12 80 HIS A O 1
ATOM 596 N N . GLY A 1 81 ? 7.152 10.279 3.815 1.00 88.56 81 GLY A N 1
ATOM 597 C CA . GLY A 1 81 ? 6.995 10.010 5.258 1.00 88.56 81 GLY A CA 1
ATOM 598 C C . GLY A 1 81 ? 5.560 10.113 5.805 1.00 88.56 81 GLY A C 1
ATOM 599 O O . GLY A 1 81 ? 5.339 9.909 6.997 1.00 88.56 81 GLY A O 1
ATOM 600 N N . TRP A 1 82 ? 4.568 10.440 4.968 1.00 90.88 82 TRP A N 1
ATOM 601 C CA . TRP A 1 82 ? 3.167 10.567 5.394 1.00 90.88 82 TRP A CA 1
ATOM 602 C C . TRP A 1 82 ? 2.619 9.257 5.970 1.00 90.88 82 TRP A C 1
ATOM 604 O O . TRP A 1 82 ? 1.845 9.280 6.926 1.00 90.88 82 TRP A O 1
ATOM 614 N N . LEU A 1 83 ? 3.065 8.123 5.430 1.00 89.69 83 LEU A N 1
ATOM 615 C CA . LEU A 1 83 ? 2.619 6.814 5.870 1.00 89.69 83 LEU A CA 1
ATOM 616 C C . LEU A 1 83 ? 3.239 6.411 7.210 1.00 89.69 83 LEU A C 1
ATOM 618 O O . LEU A 1 83 ? 2.537 5.872 8.058 1.00 89.69 83 LEU A O 1
ATOM 622 N N . ASP A 1 84 ? 4.517 6.720 7.441 1.00 89.19 84 ASP A N 1
ATOM 623 C CA . ASP A 1 84 ? 5.143 6.525 8.755 1.00 89.19 84 ASP A CA 1
ATOM 624 C C . ASP A 1 84 ? 4.436 7.360 9.832 1.00 89.19 84 ASP A C 1
ATOM 626 O O . ASP A 1 84 ? 4.157 6.859 10.920 1.00 89.19 84 ASP A O 1
ATOM 630 N N . ASN A 1 85 ? 4.056 8.602 9.510 1.00 88.00 85 ASN A N 1
ATOM 631 C CA . ASN A 1 85 ? 3.265 9.442 10.412 1.00 88.00 85 ASN A CA 1
ATOM 632 C C . ASN A 1 85 ? 1.874 8.848 10.686 1.00 88.00 85 ASN A C 1
ATOM 634 O O . ASN A 1 85 ? 1.426 8.839 11.833 1.00 88.00 85 ASN A O 1
ATOM 638 N N . ALA A 1 86 ? 1.187 8.339 9.659 1.00 86.38 86 ALA A N 1
ATOM 639 C CA . ALA A 1 86 ? -0.106 7.676 9.822 1.00 86.38 86 ALA A CA 1
ATOM 640 C C . ALA A 1 86 ? 0.011 6.417 10.700 1.00 86.38 86 ALA A C 1
ATOM 642 O O . ALA A 1 86 ? -0.772 6.237 11.630 1.00 86.38 86 ALA A O 1
ATOM 643 N N . MET A 1 87 ? 1.038 5.597 10.471 1.00 85.00 87 MET A N 1
ATOM 644 C CA . MET A 1 87 ? 1.340 4.409 11.273 1.00 85.00 87 MET A CA 1
ATOM 645 C C . MET A 1 87 ? 1.652 4.748 12.728 1.00 85.00 87 MET A C 1
ATOM 647 O O . MET A 1 87 ? 1.193 4.059 13.636 1.00 85.00 87 MET A O 1
ATOM 651 N N . GLN A 1 88 ? 2.425 5.808 12.962 1.00 86.94 88 GLN A N 1
ATOM 652 C CA . GLN A 1 88 ? 2.744 6.257 14.310 1.00 86.94 88 GLN A CA 1
ATOM 653 C C . GLN A 1 88 ? 1.480 6.684 15.058 1.00 86.94 88 GLN A C 1
ATOM 655 O O . GLN A 1 88 ? 1.259 6.233 16.175 1.00 86.94 88 GLN A O 1
ATOM 660 N N . ARG A 1 89 ? 0.598 7.448 14.405 1.00 85.88 89 ARG A N 1
ATOM 661 C CA . ARG A 1 89 ? -0.695 7.835 14.982 1.00 85.88 89 ARG A CA 1
ATOM 662 C C . ARG A 1 89 ? -1.560 6.628 15.327 1.00 85.88 89 ARG A C 1
ATOM 664 O O . ARG A 1 89 ? -2.116 6.610 16.412 1.00 85.88 89 ARG A O 1
ATOM 671 N N . LEU A 1 90 ? -1.621 5.622 14.452 1.00 82.44 90 LEU A N 1
ATOM 672 C CA . LEU A 1 90 ? -2.356 4.381 14.720 1.00 82.44 90 LEU A CA 1
ATOM 673 C C . LEU A 1 90 ? -1.786 3.600 15.913 1.00 82.44 90 LEU A C 1
ATOM 675 O O . LEU A 1 90 ? -2.540 2.964 16.641 1.00 82.44 90 LEU A O 1
ATOM 679 N N . ARG A 1 91 ? -0.463 3.633 16.124 1.00 81.38 91 ARG A N 1
ATOM 680 C CA . ARG A 1 91 ? 0.173 3.016 17.301 1.00 81.38 91 ARG A CA 1
ATOM 681 C C . ARG A 1 91 ? -0.083 3.793 18.586 1.00 81.38 91 ARG A C 1
ATOM 683 O O . ARG A 1 91 ? -0.227 3.180 19.639 1.00 81.38 91 ARG A O 1
ATOM 690 N N . ASP A 1 92 ? -0.108 5.115 18.487 1.00 84.75 92 ASP A N 1
ATOM 691 C CA . ASP A 1 92 ? -0.336 6.013 19.617 1.00 84.75 92 ASP A CA 1
ATOM 692 C C . ASP A 1 92 ? -1.833 6.152 19.953 1.00 84.75 92 ASP A C 1
ATOM 694 O O . ASP A 1 92 ? -2.190 6.728 20.982 1.00 84.75 92 ASP A O 1
ATOM 698 N N . GLU A 1 93 ? -2.721 5.625 19.103 1.00 79.75 93 GLU A N 1
ATOM 699 C CA . GLU A 1 93 ? -4.163 5.674 19.305 1.00 79.75 93 GLU A CA 1
ATOM 700 C C . GLU A 1 93 ? -4.569 4.761 20.477 1.00 79.75 93 GLU A C 1
ATOM 702 O O . GLU A 1 93 ? -4.295 3.555 20.462 1.00 79.75 93 GLU A O 1
ATOM 707 N N . PRO A 1 94 ? -5.206 5.307 21.531 1.00 66.31 94 PRO A N 1
ATOM 708 C CA . PRO A 1 94 ? -5.556 4.534 22.713 1.00 66.31 94 PRO A CA 1
ATOM 709 C C . PRO A 1 94 ? -6.641 3.507 22.375 1.00 66.31 94 PRO A C 1
ATOM 711 O O . PRO A 1 94 ? -7.826 3.829 22.278 1.00 66.31 94 PRO A O 1
ATOM 714 N N . VAL A 1 95 ? -6.249 2.243 22.226 1.00 70.25 95 VAL A N 1
ATOM 715 C CA . VAL A 1 95 ? -7.196 1.140 22.045 1.00 70.25 95 VAL A CA 1
ATOM 716 C C . VAL A 1 95 ? -7.861 0.789 23.377 1.00 70.25 95 VAL A C 1
ATOM 718 O O . VAL A 1 95 ? -7.214 0.363 24.333 1.00 70.25 95 VAL A O 1
ATOM 721 N N . VAL A 1 96 ? -9.183 0.950 23.449 1.00 55.59 96 VAL A N 1
ATOM 722 C CA . VAL A 1 96 ? -9.998 0.460 24.568 1.00 55.59 96 VAL A CA 1
ATOM 723 C C . VAL A 1 96 ? -10.578 -0.895 24.177 1.00 55.59 96 VAL A C 1
ATOM 725 O O . VAL A 1 96 ? -11.329 -1.002 23.209 1.00 55.59 96 VAL A O 1
ATOM 728 N N . CYS A 1 97 ? -10.257 -1.946 24.933 1.00 44.34 97 CYS A N 1
ATOM 729 C CA . CYS A 1 97 ? -10.873 -3.255 24.739 1.00 44.34 97 CYS A CA 1
ATOM 730 C C . CYS A 1 97 ? -12.366 -3.192 25.090 1.00 44.34 97 CYS A C 1
ATOM 732 O O . CYS A 1 97 ? -12.728 -3.046 26.258 1.00 44.34 97 CYS A O 1
ATOM 734 N N . VAL A 1 98 ? -13.233 -3.351 24.090 1.00 57.25 98 VAL A N 1
ATOM 735 C CA . VAL A 1 98 ? -14.684 -3.477 24.283 1.00 57.25 98 VAL A CA 1
ATOM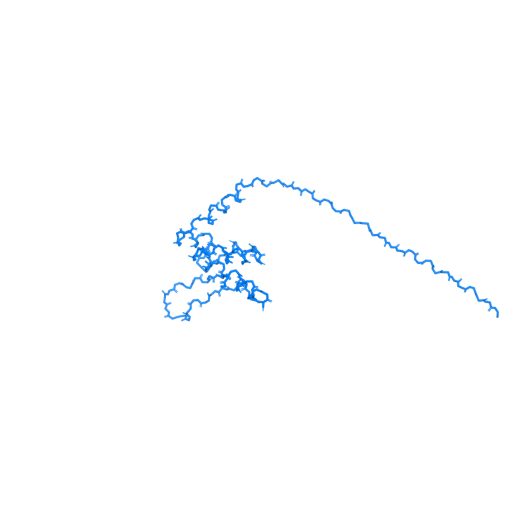 736 C C . VAL A 1 98 ? -15.091 -4.940 24.154 1.00 57.25 98 VAL A C 1
ATOM 738 O O . VAL A 1 98 ? -14.844 -5.583 23.134 1.00 57.25 98 VAL A O 1
ATOM 741 N N . ARG A 1 99 ? -15.733 -5.481 25.193 1.00 55.62 99 ARG A N 1
ATOM 742 C CA . ARG A 1 99 ? -16.329 -6.821 25.157 1.00 55.62 99 ARG A CA 1
ATOM 743 C C . ARG A 1 99 ? -17.699 -6.738 24.484 1.00 55.62 99 ARG A C 1
ATOM 745 O O . ARG A 1 99 ? -18.603 -6.107 25.023 1.00 55.62 99 ARG A O 1
ATOM 752 N N . ILE A 1 100 ? -17.852 -7.391 23.334 1.00 70.62 100 ILE A N 1
ATOM 753 C CA . ILE A 1 100 ? -19.131 -7.490 22.619 1.00 70.62 100 ILE A CA 1
ATOM 754 C C . ILE A 1 100 ? -19.774 -8.837 22.963 1.00 70.62 100 ILE A C 1
ATOM 756 O O . ILE A 1 100 ? -19.297 -9.883 22.530 1.00 70.62 100 ILE A O 1
ATOM 760 N N . GLU A 1 101 ? -20.863 -8.818 23.730 1.00 63.69 101 GLU A N 1
ATOM 761 C CA . GLU A 1 101 ? -21.701 -9.996 23.970 1.00 63.69 101 GLU A CA 1
ATOM 762 C C . GLU A 1 101 ? -22.870 -9.991 22.978 1.00 63.69 101 GLU A C 1
ATOM 764 O O . GLU A 1 101 ? -23.634 -9.028 22.903 1.00 63.69 101 GLU A O 1
ATOM 769 N N . ARG A 1 102 ? -23.013 -11.061 22.190 1.00 60.62 102 ARG A N 1
ATOM 770 C CA . ARG A 1 102 ? -24.166 -11.264 21.304 1.00 60.62 102 ARG A CA 1
ATOM 771 C C . ARG A 1 102 ? -25.031 -12.396 21.842 1.00 60.62 102 ARG A C 1
ATOM 773 O O . ARG A 1 102 ? -24.584 -13.537 21.893 1.00 60.62 102 ARG A O 1
ATOM 780 N N . GLN A 1 103 ? -26.274 -12.084 22.197 1.00 61.19 103 GLN A N 1
ATOM 781 C CA . GLN A 1 103 ? -27.299 -13.088 22.475 1.00 61.19 103 GLN A CA 1
ATOM 782 C C . GLN A 1 103 ? -28.026 -13.449 21.175 1.00 61.19 103 GLN A C 1
ATOM 784 O O . GLN A 1 103 ? -28.470 -12.573 20.435 1.00 61.19 103 GLN A O 1
ATOM 789 N N . LEU A 1 104 ? -28.125 -14.747 20.895 1.00 63.88 104 LEU A N 1
ATOM 790 C CA . LEU A 1 104 ? -28.890 -15.304 19.782 1.00 63.88 104 LEU A CA 1
ATOM 791 C C . LEU A 1 104 ? -29.998 -16.182 20.355 1.00 63.88 104 LEU A C 1
ATOM 793 O O . LEU A 1 104 ? -29.724 -17.133 21.086 1.00 63.88 104 LEU A O 1
ATOM 797 N N . THR A 1 105 ? -31.243 -15.875 20.002 1.00 67.50 105 THR A N 1
ATOM 798 C CA . THR A 1 105 ? -32.406 -16.679 20.384 1.00 67.50 105 THR A CA 1
ATOM 799 C C . THR A 1 105 ? -32.752 -17.617 19.233 1.00 67.50 105 THR A C 1
ATOM 801 O O . THR A 1 105 ? -33.198 -17.174 18.177 1.00 67.50 105 THR A O 1
ATOM 804 N N . LEU A 1 106 ? -32.540 -18.918 19.429 1.00 62.91 106 LEU A N 1
ATOM 805 C CA . LEU A 1 106 ? -32.972 -19.962 18.498 1.00 62.91 106 LEU A CA 1
ATOM 806 C C . LEU A 1 106 ? -34.391 -20.407 18.863 1.00 62.91 106 LEU A C 1
ATOM 808 O O . LEU A 1 106 ? -34.615 -20.943 19.946 1.00 62.91 106 LEU A O 1
ATOM 812 N N . GLN A 1 107 ? -35.346 -20.207 17.955 1.00 73.69 107 GLN A N 1
ATOM 813 C CA . GLN A 1 107 ? -36.687 -20.779 18.070 1.00 73.69 107 GLN A CA 1
ATOM 814 C C . GLN A 1 107 ? -36.759 -22.051 17.225 1.00 73.69 107 GLN A C 1
ATOM 816 O O . GLN A 1 107 ? -36.607 -22.002 16.006 1.00 73.69 107 GLN A O 1
ATOM 821 N N . LYS A 1 108 ? -36.991 -23.198 17.872 1.00 75.31 108 LYS A N 1
ATOM 822 C CA . LYS A 1 108 ? -37.335 -24.444 17.183 1.00 75.31 108 LYS A CA 1
ATOM 823 C C . LYS A 1 108 ? -38.857 -24.604 17.235 1.00 75.31 108 LYS A C 1
ATOM 825 O O . LYS A 1 108 ? -39.378 -24.802 18.332 1.00 75.31 108 LYS A O 1
ATOM 830 N N . PRO A 1 109 ? -39.580 -24.510 16.106 1.00 70.56 109 PRO A N 1
ATOM 831 C CA . PRO A 1 109 ? -41.008 -24.785 16.105 1.00 70.56 109 PRO A CA 1
ATOM 832 C C . PRO A 1 109 ? -41.228 -26.261 16.450 1.00 70.56 109 PRO A C 1
ATOM 834 O O . PRO A 1 109 ? -40.659 -27.153 15.818 1.00 70.56 109 PRO A O 1
ATOM 837 N N . ILE A 1 110 ? -42.027 -26.517 17.485 1.00 69.69 110 ILE A N 1
ATOM 838 C CA . ILE A 1 110 ? -42.516 -27.861 17.788 1.00 69.69 110 ILE A CA 1
ATOM 839 C C . ILE A 1 110 ? -43.675 -28.102 16.828 1.00 69.69 110 ILE A C 1
ATOM 841 O O . ILE A 1 110 ? -44.754 -27.538 16.995 1.00 69.69 110 ILE A O 1
ATOM 845 N N . VAL A 1 111 ? -43.434 -28.899 15.789 1.00 69.19 111 VAL A N 1
ATOM 846 C CA . VAL A 1 111 ? -44.508 -29.392 14.926 1.00 69.19 111 VAL A CA 1
ATOM 847 C C . VAL A 1 111 ? -45.180 -30.529 15.682 1.00 69.19 111 VAL A C 1
ATOM 849 O O . VAL A 1 111 ? -44.619 -31.616 15.801 1.00 69.19 111 VAL A O 1
ATOM 852 N N . VAL A 1 112 ? -46.355 -30.257 16.246 1.00 68.44 112 VAL A N 1
ATOM 853 C CA . VAL A 1 112 ? -47.233 -31.310 16.756 1.00 68.44 112 VAL A CA 1
ATOM 854 C C . VAL A 1 112 ? -47.909 -31.918 15.534 1.00 68.44 112 VAL A C 1
ATOM 856 O O . VAL A 1 112 ? -48.758 -31.281 14.916 1.00 68.44 112 VAL A O 1
ATOM 859 N N . ALA A 1 113 ? -47.476 -33.116 15.145 1.00 61.91 113 ALA A N 1
ATOM 860 C CA . ALA A 1 113 ? -48.232 -33.927 14.206 1.00 61.91 113 ALA A CA 1
ATOM 861 C C . ALA A 1 113 ? -49.528 -34.336 14.911 1.00 61.91 113 ALA A C 1
ATOM 863 O O . ALA A 1 113 ? -49.508 -35.109 15.866 1.00 61.91 113 ALA A O 1
ATOM 864 N N . THR A 1 114 ? -50.641 -33.749 14.490 1.00 55.78 114 THR A N 1
ATOM 865 C CA . THR A 1 114 ? -51.968 -34.262 14.807 1.00 55.78 114 THR A CA 1
ATOM 866 C C . THR A 1 114 ? -52.131 -35.560 14.029 1.00 55.78 114 THR A C 1
ATOM 868 O O . THR A 1 114 ? -52.171 -35.533 12.799 1.00 55.78 114 THR A O 1
ATOM 871 N N . GLU A 1 115 ? -52.145 -36.688 14.733 1.00 54.12 115 GLU A N 1
ATOM 872 C CA . GLU A 1 115 ? -52.559 -37.969 14.168 1.00 54.12 115 GLU A CA 1
ATOM 873 C C . GLU A 1 115 ? -54.020 -37.822 13.717 1.00 54.12 115 GLU A C 1
ATOM 875 O O . GLU A 1 115 ? -54.908 -37.581 14.533 1.00 54.12 115 GLU A O 1
ATOM 880 N N . GLU A 1 116 ? -54.255 -37.868 12.403 1.00 55.62 116 GLU A N 1
ATOM 881 C CA . GLU A 1 116 ? -55.599 -38.025 11.852 1.00 55.62 116 GLU A CA 1
ATOM 882 C C . GLU A 1 116 ? -56.097 -39.423 12.237 1.00 55.62 116 GLU A C 1
ATOM 884 O O . GLU A 1 116 ? -55.503 -40.434 11.853 1.00 55.62 116 GLU A O 1
ATOM 889 N N . GLU A 1 117 ? -57.163 -39.476 13.039 1.00 57.00 117 GLU A N 1
ATOM 890 C CA . GLU A 1 117 ? -57.862 -40.722 13.342 1.00 57.00 117 GLU A CA 1
ATOM 891 C C . GLU A 1 117 ? -58.465 -41.319 12.057 1.00 57.00 117 GLU A C 1
ATOM 893 O O . GLU A 1 117 ? -59.021 -40.583 11.234 1.00 57.00 117 GLU A O 1
ATOM 898 N N . PRO A 1 118 ? -58.396 -42.648 11.861 1.00 54.88 118 PRO A N 1
ATOM 899 C CA . PRO A 1 118 ? -59.010 -43.289 10.713 1.00 54.88 118 PRO A CA 1
ATOM 900 C C . PRO A 1 118 ? -60.523 -43.388 10.949 1.00 54.88 118 PRO A C 1
ATOM 902 O O . PRO A 1 118 ? -60.972 -44.122 11.829 1.00 54.88 118 PRO A O 1
ATOM 905 N N . HIS A 1 119 ? -61.312 -42.666 10.153 1.00 54.72 119 HIS A N 1
ATOM 906 C CA . HIS A 1 119 ? -62.744 -42.927 10.034 1.00 54.72 119 HIS A CA 1
ATOM 907 C C . HIS A 1 119 ? -62.996 -43.993 8.956 1.00 54.72 119 HIS A C 1
ATOM 909 O O . HIS A 1 119 ? -62.498 -43.876 7.837 1.00 54.72 119 HIS A O 1
ATOM 915 N N . GLU A 1 120 ? -63.727 -45.021 9.401 1.00 47.47 120 GLU A N 1
ATOM 916 C CA . GLU A 1 120 ? -64.265 -46.238 8.756 1.00 47.47 120 GLU A CA 1
ATOM 917 C C . GLU A 1 120 ? -64.508 -46.231 7.238 1.00 47.47 120 GLU A C 1
ATOM 919 O O . GLU A 1 120 ? -65.101 -45.266 6.703 1.00 47.47 120 GLU A O 1
#

Mean predicted aligned error: 12.27 Å

pLDDT: mean 80.18, std 15.7, range [42.91, 94.94]

InterPro domains:
  IPR002110 Ankyrin repeat [PF00023] (34-58)
  IPR002110 Ankyrin repeat [PS50088] (33-55)
  IPR036770 Ankyrin repeat-containing domain superfamily [G3DSA:1.25.40.20] (2-104)
  IPR036770 Ankyrin repeat-containing domain superfamily [SSF48403] (5-80)

Radius of gyration: 25.69 Å; Cα contacts (8 Å, |Δi|>4): 118; chains: 1; bounding box: 87×57×40 Å